Protein AF-A0A1I7ENT9-F1 (afdb_monomer_lite)

Foldseek 3Di:
DPDDPPVPPVFPWAAAPPPRDTPTNVPCPPDDAPDKDWDADPPPRQIKIWHWYQDPPPRDIDIDIGSDPVVRLQDADPVPRDTDPNPDDPPPDPDD

Sequence (96 aa):
MIVGLETMSDCISIVCPSCGADHGDDGWEVLQENEVHQMKCEFCRAEFFVSIFECERCVADNVISSLSEHEVKNRTCRACGHRPEIEGEDYEEPCL

Structure (mmCIF, N/CA/C/O backbone):
data_AF-A0A1I7ENT9-F1
#
_entry.id   AF-A0A1I7ENT9-F1
#
loop_
_atom_site.group_PDB
_atom_site.id
_atom_site.type_symbol
_atom_site.label_atom_id
_atom_site.label_alt_id
_atom_site.label_comp_id
_atom_site.label_asym_id
_atom_site.label_entity_id
_atom_site.label_seq_id
_atom_site.pdbx_PDB_ins_code
_atom_site.Cartn_x
_atom_site.Cartn_y
_atom_site.Cartn_z
_atom_site.occupancy
_atom_site.B_iso_or_equiv
_atom_site.auth_seq_id
_atom_site.auth_comp_id
_atom_site.auth_asym_id
_atom_site.auth_atom_id
_atom_site.pdbx_PDB_model_num
ATOM 1 N N . MET A 1 1 ? -14.454 4.580 -38.591 1.00 39.09 1 MET A N 1
ATOM 2 C CA . MET A 1 1 ? -15.036 4.758 -37.248 1.00 39.09 1 MET A CA 1
ATOM 3 C C . MET A 1 1 ? -13.886 4.602 -36.282 1.00 39.09 1 MET A C 1
ATOM 5 O O . MET A 1 1 ? -13.315 3.524 -36.215 1.00 39.09 1 MET A O 1
ATOM 9 N N . ILE A 1 2 ? -13.448 5.705 -35.690 1.00 45.69 2 ILE A N 1
ATOM 10 C CA . ILE A 1 2 ? -12.392 5.704 -34.679 1.00 45.69 2 ILE A CA 1
ATOM 11 C C . ILE A 1 2 ? -13.118 5.298 -33.400 1.00 45.69 2 ILE A C 1
ATOM 13 O O . ILE A 1 2 ? -13.911 6.078 -32.881 1.00 45.69 2 ILE A O 1
ATOM 17 N N . VAL A 1 3 ? -12.985 4.034 -33.000 1.00 46.44 3 VAL A N 1
ATOM 18 C CA . VAL A 1 3 ? -13.416 3.608 -31.667 1.00 46.44 3 VAL A CA 1
ATOM 19 C C . VAL A 1 3 ? -12.549 4.378 -30.681 1.00 46.44 3 VAL A C 1
ATOM 21 O O . VAL A 1 3 ? -11.329 4.425 -30.849 1.00 46.44 3 VAL A O 1
ATOM 24 N N . GLY A 1 4 ? -13.196 5.101 -29.769 1.00 39.62 4 GLY A N 1
ATOM 25 C CA . GLY A 1 4 ? -12.516 5.955 -28.810 1.00 39.62 4 GLY A CA 1
ATOM 26 C C . GLY A 1 4 ? -11.461 5.149 -28.066 1.00 39.62 4 GLY A C 1
ATOM 27 O O . GLY A 1 4 ? -11.756 4.080 -27.540 1.00 39.62 4 GLY A O 1
ATOM 28 N N . LEU A 1 5 ? -10.234 5.668 -28.023 1.00 45.09 5 LEU A N 1
ATOM 29 C CA . LEU A 1 5 ? -9.375 5.412 -26.878 1.00 45.09 5 LEU A CA 1
ATOM 30 C C . LEU A 1 5 ? -10.054 6.141 -25.716 1.00 45.09 5 LEU A C 1
ATOM 32 O O . LEU A 1 5 ? -9.748 7.292 -25.417 1.00 45.09 5 LEU A O 1
ATOM 36 N N . GLU A 1 6 ? -11.062 5.500 -25.133 1.00 40.62 6 GLU A N 1
ATOM 37 C CA . GLU A 1 6 ? -11.371 5.718 -23.734 1.00 40.62 6 GLU A CA 1
ATOM 38 C C . GLU A 1 6 ? -10.069 5.340 -23.043 1.00 40.62 6 GLU A C 1
ATOM 40 O O . GLU A 1 6 ? -9.672 4.174 -23.046 1.00 40.62 6 GLU A O 1
ATOM 45 N N . THR A 1 7 ? -9.310 6.344 -22.611 1.00 45.62 7 THR A N 1
ATOM 46 C CA . THR A 1 7 ? -8.256 6.142 -21.630 1.00 45.62 7 THR A CA 1
ATOM 47 C C . THR A 1 7 ? -8.946 5.428 -20.482 1.00 45.62 7 THR A C 1
ATOM 49 O O . THR A 1 7 ? -9.693 6.051 -19.730 1.00 45.62 7 THR A O 1
ATOM 52 N N . MET A 1 8 ? -8.812 4.101 -20.453 1.00 45.88 8 MET A N 1
ATOM 53 C CA . MET A 1 8 ? -9.148 3.270 -19.315 1.00 45.88 8 MET A CA 1
ATOM 54 C C . MET A 1 8 ? -8.239 3.799 -18.219 1.00 45.88 8 MET A C 1
ATOM 56 O O . MET A 1 8 ? -7.078 3.422 -18.134 1.00 45.88 8 MET A O 1
ATOM 60 N N . SER A 1 9 ? -8.726 4.805 -17.497 1.00 45.69 9 SER A N 1
ATOM 61 C CA . SER A 1 9 ? -8.177 5.176 -16.211 1.00 45.69 9 SER A CA 1
ATOM 62 C C . SER A 1 9 ? -8.408 3.919 -15.401 1.00 45.69 9 SER A C 1
ATOM 64 O O . SER A 1 9 ? -9.557 3.622 -15.075 1.00 45.69 9 SER A O 1
ATOM 66 N N . ASP A 1 10 ? -7.380 3.087 -15.251 1.00 53.62 10 ASP A N 1
ATOM 67 C CA . ASP A 1 10 ? -7.411 1.962 -14.332 1.00 53.62 10 ASP A CA 1
ATOM 68 C C . ASP A 1 10 ? -7.891 2.532 -12.997 1.00 53.62 10 ASP A C 1
ATOM 70 O O . ASP A 1 10 ? -7.172 3.279 -12.337 1.00 53.62 10 ASP A O 1
ATOM 74 N N . CYS A 1 11 ? -9.168 2.306 -12.673 1.00 61.19 11 CYS A N 1
ATOM 75 C CA . CYS A 1 11 ? -9.786 2.887 -11.494 1.00 61.19 11 CYS A CA 1
ATOM 76 C C . CYS A 1 11 ? -9.072 2.287 -10.286 1.00 61.19 11 CYS A C 1
ATOM 78 O O . CYS A 1 11 ? -9.327 1.139 -9.911 1.00 61.19 11 CYS A O 1
ATOM 80 N N . ILE A 1 12 ? -8.141 3.044 -9.712 1.00 70.50 12 ILE A N 1
ATOM 81 C CA . ILE A 1 12 ? -7.389 2.665 -8.525 1.00 70.50 12 ILE A CA 1
ATOM 82 C C . ILE A 1 12 ? -8.401 2.456 -7.399 1.00 70.50 12 ILE A C 1
ATOM 84 O O . ILE A 1 12 ? -8.980 3.397 -6.872 1.00 70.50 12 ILE A O 1
ATOM 88 N N . SER A 1 13 ? -8.649 1.191 -7.058 1.00 77.62 13 SER A N 1
ATOM 89 C CA . SER A 1 13 ? -9.643 0.815 -6.052 1.00 77.62 13 SER A CA 1
ATOM 90 C C . SER A 1 13 ? -8.946 0.462 -4.738 1.00 77.62 13 SER A C 1
ATOM 92 O O . SER A 1 13 ? -8.094 -0.432 -4.676 1.00 77.62 13 SER A O 1
ATOM 94 N N . ILE A 1 14 ? -9.284 1.186 -3.669 1.00 85.69 14 ILE A N 1
ATOM 95 C CA . ILE A 1 14 ? -8.721 0.967 -2.333 1.00 85.69 14 ILE A CA 1
ATOM 96 C C . ILE A 1 14 ? -9.641 0.031 -1.555 1.00 85.69 14 ILE A C 1
ATOM 98 O O . ILE A 1 14 ? -10.761 0.386 -1.191 1.00 85.69 14 ILE A O 1
ATOM 102 N N . VAL A 1 15 ? -9.135 -1.157 -1.230 1.00 89.44 15 VAL A N 1
ATOM 103 C CA . VAL A 1 15 ? -9.885 -2.156 -0.463 1.00 89.44 15 VAL A CA 1
ATOM 104 C C . VAL A 1 15 ? -9.501 -2.090 1.011 1.00 89.44 15 VAL A C 1
ATOM 106 O O . VAL A 1 15 ? -8.321 -2.161 1.356 1.00 89.44 15 VAL A O 1
ATOM 109 N N . CYS A 1 16 ? -10.481 -2.002 1.908 1.00 91.38 16 CYS A N 1
ATOM 110 C CA . CYS A 1 16 ? -10.241 -2.076 3.343 1.00 91.38 16 CYS A CA 1
ATOM 111 C C . CYS A 1 16 ? -9.741 -3.483 3.734 1.00 91.38 16 CYS A C 1
ATOM 113 O O . CYS A 1 16 ? -10.488 -4.454 3.582 1.00 91.38 16 CYS A O 1
ATOM 115 N N . PRO A 1 17 ? -8.545 -3.627 4.334 1.00 92.12 17 PRO A N 1
ATOM 116 C CA . PRO A 1 17 ? -7.994 -4.934 4.708 1.00 92.12 17 PRO A CA 1
ATOM 117 C C . PRO A 1 17 ? -8.754 -5.605 5.865 1.00 92.12 17 PRO A C 1
ATOM 119 O O . PRO A 1 17 ? -8.609 -6.802 6.088 1.00 92.12 17 PRO A O 1
ATOM 122 N N . SER A 1 18 ? -9.572 -4.850 6.609 1.00 92.44 18 SER A N 1
ATOM 123 C CA . SER A 1 18 ? -10.351 -5.375 7.736 1.00 92.44 18 SER A CA 1
ATOM 124 C C . SER A 1 18 ? -11.679 -6.006 7.315 1.00 92.44 18 SER A C 1
ATOM 126 O O . SER A 1 18 ? -12.053 -7.041 7.862 1.00 92.44 18 SER A O 1
ATOM 128 N N . CYS A 1 19 ? -12.411 -5.388 6.383 1.00 93.00 19 CYS A N 1
ATOM 129 C CA . CYS A 1 19 ? -13.762 -5.830 6.012 1.00 93.00 19 CYS A CA 1
ATOM 130 C C . CYS A 1 19 ? -13.945 -6.147 4.524 1.00 93.00 19 CYS A C 1
ATOM 132 O O . CYS A 1 19 ? -14.995 -6.660 4.148 1.00 93.00 19 CYS A O 1
ATOM 134 N N . GLY A 1 20 ? -12.951 -5.853 3.683 1.00 89.75 20 GLY A N 1
ATOM 135 C CA . GLY A 1 20 ? -13.022 -6.059 2.239 1.00 89.75 20 GLY A CA 1
ATOM 136 C C . GLY A 1 20 ? -13.903 -5.054 1.497 1.00 89.75 20 GLY A C 1
ATOM 137 O O . GLY A 1 20 ? -14.166 -5.262 0.317 1.00 89.75 20 GLY A O 1
ATOM 138 N N . ALA A 1 21 ? -14.371 -3.991 2.160 1.00 88.19 21 ALA A N 1
ATOM 139 C CA . ALA A 1 21 ? -15.092 -2.922 1.481 1.00 88.19 21 ALA A CA 1
ATOM 140 C C . ALA A 1 21 ? -14.180 -2.231 0.462 1.00 88.19 21 ALA A C 1
ATOM 142 O O . ALA A 1 21 ? -13.063 -1.836 0.802 1.00 88.19 21 ALA A O 1
ATOM 143 N N . ASP A 1 22 ? -14.669 -2.106 -0.765 1.00 87.06 22 ASP A N 1
ATOM 144 C CA . ASP A 1 22 ? -14.059 -1.291 -1.807 1.00 87.06 22 ASP A CA 1
ATOM 145 C C . ASP A 1 22 ? -14.514 0.161 -1.637 1.00 87.06 22 ASP A C 1
ATOM 147 O O . ASP A 1 22 ? -15.704 0.416 -1.439 1.00 87.06 22 ASP A O 1
ATOM 151 N N . HIS A 1 23 ? -13.564 1.091 -1.660 1.00 78.44 23 HIS A N 1
ATOM 152 C CA . HIS A 1 23 ? -13.830 2.512 -1.451 1.00 78.44 23 HIS A CA 1
ATOM 153 C C . HIS A 1 23 ? -13.843 3.341 -2.747 1.00 78.44 23 HIS A C 1
ATOM 155 O O . HIS A 1 23 ? -13.854 4.566 -2.644 1.00 78.44 23 HIS A O 1
ATOM 161 N N . GLY A 1 24 ? -13.905 2.714 -3.932 1.00 69.81 24 GLY A N 1
ATOM 162 C CA . GLY A 1 24 ? -14.060 3.400 -5.224 1.00 69.81 24 GLY A CA 1
ATOM 163 C C . GLY A 1 24 ? -13.022 4.495 -5.497 1.00 69.81 24 GLY A C 1
ATOM 164 O O . GLY A 1 24 ? -11.986 4.530 -4.846 1.00 69.81 24 GLY A O 1
ATOM 165 N N . ASP A 1 25 ? -13.308 5.376 -6.461 1.00 64.25 25 ASP A N 1
ATOM 166 C CA . ASP A 1 25 ? -12.469 6.523 -6.868 1.00 64.25 25 ASP A CA 1
ATOM 167 C C . ASP A 1 25 ? -13.015 7.873 -6.342 1.00 64.25 25 ASP A C 1
ATOM 169 O O . ASP A 1 25 ? -12.301 8.869 -6.314 1.00 64.25 25 ASP A O 1
ATOM 173 N N . ASP A 1 26 ? -14.254 7.900 -5.827 1.00 58.91 26 ASP A N 1
ATOM 174 C CA . ASP A 1 26 ? -15.068 9.102 -5.537 1.00 58.91 26 ASP A CA 1
ATOM 175 C C . ASP A 1 26 ? -14.552 10.048 -4.418 1.00 58.91 26 ASP A C 1
ATOM 177 O O . ASP A 1 26 ? -15.287 10.900 -3.911 1.00 58.91 26 ASP A O 1
ATOM 181 N N . GLY A 1 27 ? -13.288 9.944 -4.010 1.00 53.97 27 GLY A N 1
ATOM 182 C CA . GLY A 1 27 ? -12.690 10.847 -3.024 1.00 53.97 27 GLY A CA 1
ATOM 183 C C . GLY A 1 27 ? -11.192 10.681 -2.780 1.00 53.97 27 GLY A C 1
ATOM 184 O O . GLY A 1 27 ? -10.675 11.284 -1.838 1.00 53.97 27 GLY A O 1
ATOM 185 N N . TRP A 1 28 ? -10.492 9.880 -3.589 1.00 64.00 28 TRP A N 1
ATOM 186 C CA . TRP A 1 28 ? -9.084 9.527 -3.352 1.00 64.00 28 TRP A CA 1
ATOM 187 C C . TRP A 1 28 ? -8.100 10.186 -4.315 1.00 64.00 28 TRP A C 1
ATOM 189 O O . TRP A 1 28 ? -6.895 10.021 -4.143 1.00 64.00 28 TRP A O 1
ATOM 199 N N . GLU A 1 29 ? -8.590 11.020 -5.233 1.00 57.53 29 GLU A N 1
ATOM 200 C CA . GLU A 1 29 ? -7.797 11.835 -6.170 1.00 57.53 29 GLU A CA 1
ATOM 201 C C . GLU A 1 29 ? -6.798 12.797 -5.481 1.00 57.53 29 GLU A C 1
ATOM 203 O O . GLU A 1 29 ? -6.027 13.487 -6.143 1.00 57.53 29 GLU A O 1
ATOM 208 N N . VAL A 1 30 ? -6.811 12.876 -4.144 1.00 62.47 30 VAL A N 1
ATOM 209 C CA . VAL A 1 30 ? -5.956 13.754 -3.325 1.00 62.47 30 VAL A CA 1
ATOM 210 C C . VAL A 1 30 ? -4.812 12.991 -2.639 1.00 62.47 30 VAL A C 1
ATOM 212 O O . VAL A 1 30 ? -3.962 13.608 -1.998 1.00 62.47 30 VAL A O 1
ATOM 215 N N . LEU A 1 31 ? -4.764 11.659 -2.733 1.00 76.50 31 LEU A N 1
ATOM 216 C CA . LEU A 1 31 ? -3.678 10.893 -2.124 1.00 76.50 31 LEU A CA 1
ATOM 217 C C . LEU A 1 31 ? -2.392 11.083 -2.929 1.00 76.50 31 LEU A C 1
ATOM 219 O O . LEU A 1 31 ? -2.316 10.742 -4.106 1.00 76.50 31 LEU A O 1
ATOM 223 N N . GLN A 1 32 ? -1.370 11.619 -2.272 1.00 79.25 32 GLN A N 1
ATOM 224 C CA . GLN A 1 32 ? -0.057 11.790 -2.872 1.00 79.25 32 GLN A CA 1
ATOM 225 C C . GLN A 1 32 ? 0.622 10.428 -3.081 1.00 79.25 32 GLN A C 1
ATOM 227 O O . GLN A 1 32 ? 0.659 9.583 -2.179 1.00 79.25 32 GLN A O 1
ATOM 232 N N . GLU A 1 33 ? 1.149 10.220 -4.285 1.00 81.38 33 GLU A N 1
ATOM 233 C CA . GLU A 1 33 ? 1.864 9.005 -4.670 1.00 81.38 33 GLU A CA 1
ATOM 234 C C . GLU A 1 33 ? 3.162 8.836 -3.869 1.00 81.38 33 GLU A C 1
ATOM 236 O O . GLU A 1 33 ? 3.805 9.807 -3.473 1.00 81.38 33 GLU A O 1
ATOM 241 N N . ASN A 1 34 ? 3.576 7.585 -3.665 1.00 81.06 34 ASN A N 1
ATOM 242 C CA . ASN A 1 34 ? 4.745 7.175 -2.879 1.00 81.06 34 ASN A CA 1
ATOM 243 C C . ASN A 1 34 ? 4.715 7.554 -1.391 1.00 81.06 34 ASN A C 1
ATOM 245 O O . ASN A 1 34 ? 5.686 7.294 -0.680 1.00 81.06 34 ASN A O 1
ATOM 249 N N . GLU A 1 35 ? 3.596 8.074 -0.895 1.00 85.12 35 GLU A N 1
ATOM 250 C CA . GLU A 1 35 ? 3.375 8.303 0.527 1.00 85.12 35 GLU A CA 1
ATOM 251 C C . GLU A 1 35 ? 2.467 7.236 1.139 1.00 85.12 35 GLU A C 1
ATOM 253 O O . GLU A 1 35 ? 1.734 6.514 0.451 1.00 85.12 35 GLU A O 1
ATOM 258 N N . VAL A 1 36 ? 2.562 7.105 2.461 1.00 87.62 36 VAL A N 1
ATOM 259 C CA . VAL A 1 36 ? 1.677 6.249 3.247 1.00 87.62 36 VAL A CA 1
ATOM 260 C C . VAL A 1 36 ? 0.629 7.131 3.900 1.00 87.62 36 VAL A C 1
ATOM 262 O O . VAL A 1 36 ? 0.946 7.986 4.721 1.00 87.62 36 VAL A O 1
ATOM 265 N N . HIS A 1 37 ? -0.629 6.885 3.563 1.00 89.06 37 HIS A N 1
ATOM 266 C CA . HIS A 1 37 ? -1.771 7.620 4.083 1.00 89.06 37 HIS A CA 1
ATOM 267 C C . HIS A 1 37 ? -2.526 6.760 5.086 1.00 89.06 37 HIS A C 1
ATOM 269 O O . HIS A 1 37 ? -2.851 5.604 4.810 1.00 89.06 37 HIS A O 1
ATOM 275 N N . GLN A 1 38 ? -2.827 7.320 6.255 1.00 91.19 38 GLN A N 1
ATOM 276 C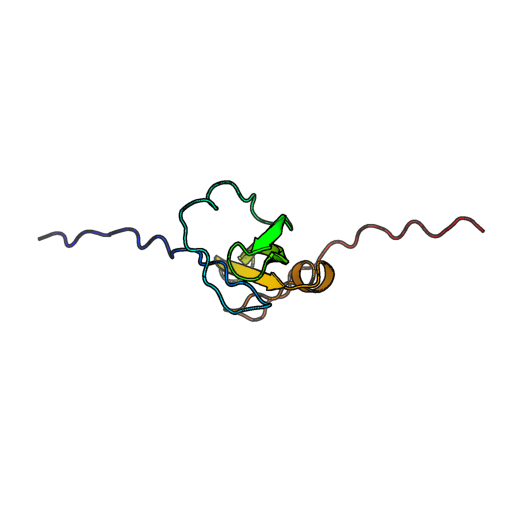 CA . GLN A 1 38 ? -3.711 6.679 7.223 1.00 91.19 38 GLN A CA 1
ATOM 277 C C . GLN A 1 38 ? -5.170 7.008 6.893 1.00 91.19 38 GLN A C 1
ATOM 279 O O . GLN A 1 38 ? -5.548 8.159 6.692 1.00 91.19 38 GLN A O 1
ATOM 284 N N . MET A 1 39 ? -5.998 5.975 6.867 1.00 87.94 39 MET A N 1
ATOM 285 C CA . MET A 1 39 ? -7.373 5.985 6.388 1.00 87.94 39 MET A CA 1
ATOM 286 C C . MET A 1 39 ? -8.285 5.340 7.424 1.00 87.94 39 MET A C 1
ATOM 288 O O . MET A 1 39 ? -7.856 4.525 8.242 1.00 87.94 39 MET A O 1
ATOM 292 N N . LYS A 1 40 ? -9.579 5.655 7.359 1.00 91.19 40 LYS A N 1
ATOM 293 C CA . LYS A 1 40 ? -10.598 5.020 8.196 1.00 91.19 40 LYS A CA 1
ATOM 294 C C . LYS A 1 40 ? -11.747 4.519 7.341 1.00 91.19 40 LYS A C 1
ATOM 296 O O . LYS A 1 40 ? -12.412 5.301 6.673 1.00 91.19 40 LYS A O 1
ATOM 301 N N . CYS A 1 41 ? -12.018 3.220 7.414 1.00 90.12 41 CYS A N 1
ATOM 302 C CA . CYS A 1 41 ? -13.103 2.605 6.661 1.00 90.12 41 CYS A CA 1
ATOM 303 C C . CYS A 1 41 ? -14.461 3.138 7.141 1.00 90.12 41 CYS A C 1
ATOM 305 O O . CYS A 1 41 ? -14.776 3.071 8.330 1.00 90.12 41 CYS A O 1
ATOM 307 N N . GLU A 1 42 ? -15.305 3.630 6.237 1.00 88.38 42 GLU A N 1
ATOM 308 C CA . GLU A 1 42 ? -16.652 4.102 6.585 1.00 88.38 42 GLU A CA 1
ATOM 309 C C . GLU A 1 42 ? -17.588 2.974 7.058 1.00 88.38 42 GLU A C 1
ATOM 311 O O . GLU A 1 42 ? -18.447 3.211 7.911 1.00 88.38 42 GLU A O 1
ATOM 316 N N . PHE A 1 43 ? -17.368 1.746 6.569 1.00 90.75 43 PHE A N 1
ATOM 317 C CA . PHE A 1 43 ? -18.202 0.578 6.854 1.00 90.75 43 PHE A CA 1
ATOM 318 C C . PHE A 1 43 ? -17.866 -0.060 8.204 1.00 90.75 43 PHE A C 1
ATOM 320 O O . PHE A 1 43 ? -18.729 -0.154 9.076 1.00 90.75 43 PHE A O 1
ATOM 327 N N . CYS A 1 44 ? -16.614 -0.487 8.408 1.00 93.62 44 CYS A N 1
ATOM 328 C CA . CYS A 1 44 ? -16.205 -1.178 9.638 1.00 93.62 44 CYS A CA 1
ATOM 329 C C . CYS A 1 44 ? -15.523 -0.274 10.671 1.00 93.62 44 CYS A C 1
ATOM 331 O O . CYS A 1 44 ? -15.227 -0.730 11.773 1.00 93.62 44 CYS A O 1
ATOM 333 N N . ARG A 1 45 ? -15.264 0.999 10.336 1.00 92.38 45 ARG A N 1
ATOM 334 C CA . ARG A 1 45 ? -14.564 1.980 11.188 1.00 92.38 45 ARG A CA 1
ATOM 335 C C . ARG A 1 45 ? -13.124 1.616 11.552 1.00 92.38 45 ARG A C 1
ATOM 337 O O . ARG A 1 45 ? -12.531 2.350 12.340 1.00 92.38 45 ARG A O 1
ATOM 344 N N . ALA A 1 46 ? -12.560 0.555 10.973 1.00 92.12 46 ALA A N 1
ATOM 345 C CA . ALA A 1 46 ? -11.158 0.208 11.154 1.00 92.12 46 ALA A CA 1
ATOM 346 C C . ALA A 1 46 ? -10.255 1.273 10.527 1.00 92.12 46 ALA A C 1
ATOM 348 O O . ALA A 1 46 ? -10.529 1.769 9.430 1.00 92.12 46 ALA A O 1
ATOM 349 N N . GLU A 1 47 ? -9.181 1.594 11.235 1.00 93.38 47 GLU A N 1
ATOM 350 C CA . GLU A 1 47 ? -8.085 2.399 10.714 1.00 93.38 47 GLU A CA 1
ATOM 351 C C . GLU A 1 47 ? -7.127 1.488 9.948 1.00 93.38 47 GLU A C 1
ATOM 353 O O . GLU A 1 47 ? -6.824 0.377 10.387 1.00 93.38 47 GLU A O 1
ATOM 358 N N . PHE A 1 48 ? -6.699 1.933 8.775 1.00 92.69 48 PHE A N 1
ATOM 359 C CA . PHE A 1 48 ? -5.779 1.204 7.916 1.00 92.69 48 PHE A CA 1
ATOM 360 C C . PHE A 1 48 ? -4.889 2.186 7.163 1.00 92.69 48 PHE A C 1
ATOM 362 O O . PHE A 1 48 ? -5.209 3.361 7.039 1.00 92.69 48 PHE A O 1
ATOM 369 N N . PHE A 1 49 ? -3.770 1.703 6.660 1.00 92.44 49 PHE A N 1
ATOM 370 C CA . PHE A 1 49 ? -2.807 2.471 5.891 1.00 92.44 49 PHE A CA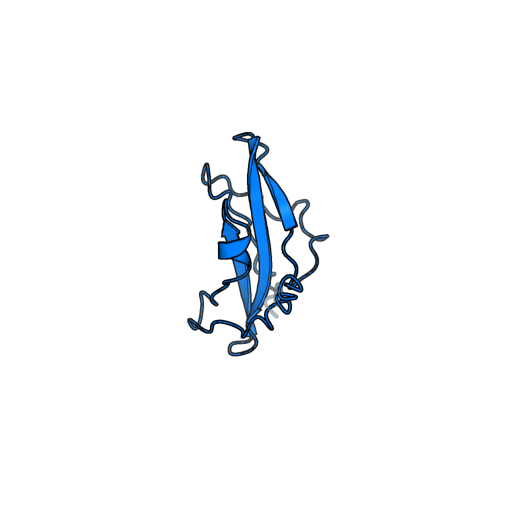 1
ATOM 371 C C . PHE A 1 49 ? -2.936 2.098 4.423 1.00 92.44 49 PHE A C 1
ATOM 373 O O . PHE A 1 49 ? -3.173 0.930 4.107 1.00 92.44 49 PHE A O 1
ATOM 380 N N . VAL A 1 50 ? -2.771 3.072 3.538 1.00 89.50 50 VAL A N 1
ATOM 381 C CA . VAL A 1 50 ? -2.744 2.877 2.090 1.00 89.50 50 VAL A CA 1
ATOM 382 C C . VAL A 1 50 ? -1.531 3.578 1.494 1.00 89.50 50 VAL A C 1
ATOM 384 O O . VAL A 1 50 ? -1.133 4.639 1.961 1.00 89.50 50 VAL A O 1
ATOM 387 N N . SER A 1 51 ? -0.938 2.989 0.465 1.00 88.12 51 SER A N 1
ATOM 388 C CA . SER A 1 51 ? 0.044 3.661 -0.379 1.00 88.12 51 SER A CA 1
ATOM 389 C C . SER A 1 51 ? -0.223 3.322 -1.834 1.00 88.12 51 SER A C 1
ATOM 391 O O . SER A 1 51 ? -0.546 2.175 -2.171 1.00 88.12 51 SER A O 1
ATOM 393 N N . ILE A 1 52 ? -0.103 4.347 -2.668 1.00 87.31 52 ILE A N 1
ATOM 394 C CA . ILE A 1 52 ? -0.252 4.278 -4.115 1.00 87.31 52 ILE A CA 1
ATOM 395 C C . ILE A 1 52 ? 1.110 4.622 -4.703 1.00 87.31 52 ILE A C 1
ATOM 397 O O . ILE A 1 52 ? 1.712 5.619 -4.307 1.00 87.31 52 ILE A O 1
ATOM 401 N N . PHE A 1 53 ? 1.631 3.782 -5.588 1.00 85.50 53 PHE A N 1
ATOM 402 C CA . PHE A 1 53 ? 2.923 4.017 -6.222 1.00 85.50 53 PHE A CA 1
ATOM 403 C C . PHE A 1 53 ? 3.009 3.341 -7.586 1.00 85.50 53 PHE A C 1
ATOM 405 O O . PHE A 1 53 ? 2.561 2.204 -7.766 1.00 85.50 53 PHE A O 1
ATOM 412 N N . GLU A 1 54 ? 3.672 4.006 -8.522 1.00 87.44 54 GLU A N 1
ATOM 413 C CA . GLU A 1 54 ? 4.103 3.399 -9.774 1.00 87.44 54 GLU A CA 1
ATOM 414 C C . GLU A 1 54 ? 5.340 2.519 -9.530 1.00 87.44 54 GLU A C 1
ATOM 416 O O . GLU A 1 54 ? 6.278 2.881 -8.815 1.00 87.44 54 GLU A O 1
ATOM 421 N N . CYS A 1 55 ? 5.358 1.315 -10.101 1.00 86.94 55 CYS A N 1
ATOM 422 C CA . CYS A 1 55 ? 6.523 0.447 -9.999 1.00 86.94 55 CYS A CA 1
ATOM 423 C C . CYS A 1 55 ? 7.647 0.909 -10.932 1.00 86.94 55 CYS A C 1
ATOM 425 O O . CYS A 1 55 ? 7.542 0.755 -12.144 1.00 86.94 55 CYS A O 1
ATOM 427 N N . GLU A 1 56 ? 8.797 1.270 -10.368 1.00 86.75 56 GLU A N 1
ATOM 428 C CA . GLU A 1 56 ? 9.996 1.706 -11.108 1.00 86.75 56 GLU A CA 1
ATOM 429 C C . GLU A 1 56 ? 10.514 0.692 -12.149 1.00 86.75 56 GLU A C 1
ATOM 431 O O . GLU A 1 56 ? 11.247 1.042 -13.073 1.00 86.75 56 GLU A O 1
ATOM 436 N N . ARG A 1 57 ? 10.148 -0.591 -12.016 1.00 88.25 57 ARG A N 1
ATOM 437 C CA . ARG A 1 57 ? 10.601 -1.663 -12.913 1.00 88.25 57 ARG A CA 1
ATOM 438 C C . ARG A 1 57 ? 9.656 -1.948 -14.075 1.00 88.25 57 ARG A C 1
ATOM 440 O O . ARG A 1 57 ? 10.121 -2.271 -15.166 1.00 88.25 57 ARG A O 1
ATOM 447 N N . CYS A 1 58 ? 8.351 -1.959 -13.822 1.00 89.38 58 CYS A N 1
ATOM 448 C CA . CYS A 1 58 ? 7.351 -2.378 -14.812 1.00 89.38 58 CYS A CA 1
ATOM 449 C C . CYS A 1 58 ? 6.332 -1.294 -15.150 1.00 89.38 58 CYS A C 1
ATOM 451 O O . CYS A 1 58 ? 5.479 -1.540 -15.996 1.00 89.38 58 CYS A O 1
ATOM 453 N N . VAL A 1 59 ? 6.449 -0.119 -14.524 1.00 86.75 59 VAL A N 1
ATOM 454 C CA . VAL A 1 59 ? 5.605 1.063 -14.749 1.00 86.75 59 VAL A CA 1
ATOM 455 C C . VAL A 1 59 ? 4.121 0.769 -14.493 1.00 86.75 59 VAL A C 1
ATOM 457 O O . VAL A 1 59 ? 3.237 1.406 -15.040 1.00 86.75 59 VAL A O 1
ATOM 460 N N . ALA A 1 60 ? 3.838 -0.268 -13.699 1.00 86.25 60 ALA A N 1
ATOM 461 C CA . ALA A 1 60 ? 2.482 -0.607 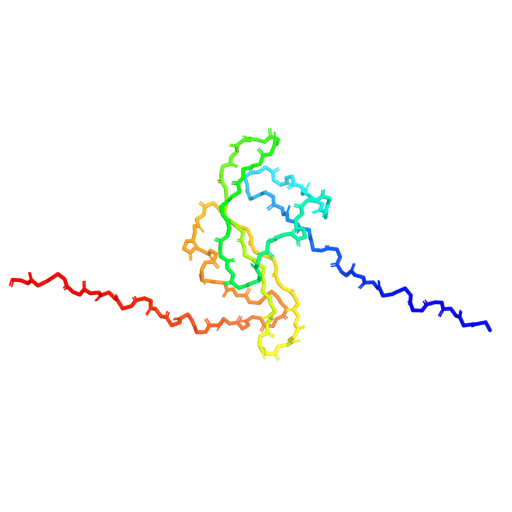-13.299 1.00 86.25 60 ALA A CA 1
ATOM 462 C C . ALA A 1 60 ? 2.122 0.167 -12.034 1.00 86.25 60 ALA A C 1
ATOM 464 O O . ALA A 1 60 ? 2.907 0.164 -11.077 1.00 86.25 60 ALA A O 1
ATOM 465 N N . ASP A 1 61 ? 0.920 0.724 -11.994 1.00 85.38 61 ASP A N 1
ATOM 466 C CA . ASP A 1 61 ? 0.330 1.292 -10.789 1.00 85.38 61 ASP A CA 1
ATOM 467 C C . ASP A 1 61 ? 0.078 0.209 -9.742 1.00 85.38 61 ASP A C 1
ATOM 469 O O . ASP A 1 61 ? -0.346 -0.916 -10.033 1.00 85.38 61 ASP A O 1
ATOM 473 N N . ASN A 1 62 ? 0.384 0.524 -8.488 1.00 86.12 62 ASN A N 1
ATOM 474 C CA . ASN A 1 62 ? 0.166 -0.373 -7.367 1.00 86.12 62 ASN A CA 1
ATOM 475 C C . ASN A 1 62 ? -0.558 0.353 -6.249 1.00 86.12 62 ASN A C 1
ATOM 477 O O . ASN A 1 62 ? -0.190 1.453 -5.851 1.00 86.12 62 ASN A O 1
ATOM 481 N N . VAL A 1 63 ? -1.541 -0.346 -5.692 1.00 87.50 63 VAL A N 1
ATOM 482 C CA . VAL A 1 63 ? -2.326 0.094 -4.545 1.00 87.50 63 VAL A CA 1
ATOM 483 C C . VAL A 1 63 ? -2.188 -0.975 -3.478 1.00 87.50 63 VAL A C 1
ATOM 485 O O . VAL A 1 63 ? -2.504 -2.151 -3.700 1.00 87.50 63 VAL A O 1
ATOM 488 N N . ILE A 1 64 ? -1.670 -0.589 -2.318 1.00 89.06 64 ILE A N 1
ATOM 489 C CA . ILE A 1 64 ? -1.491 -1.494 -1.186 1.00 89.06 64 ILE A CA 1
ATOM 490 C C . ILE A 1 64 ? -2.173 -0.887 0.021 1.00 89.06 64 ILE A C 1
ATOM 492 O O . ILE A 1 64 ? -1.892 0.250 0.381 1.00 89.06 64 ILE A O 1
ATOM 496 N N . SER A 1 65 ? -3.025 -1.676 0.667 1.00 90.19 65 SER A N 1
ATOM 497 C CA . SER A 1 65 ? -3.637 -1.345 1.944 1.00 90.19 65 SER A CA 1
ATOM 498 C C . SER A 1 65 ? -3.296 -2.408 2.989 1.00 90.19 65 SER A C 1
ATOM 500 O O . SER A 1 65 ? -3.311 -3.606 2.699 1.00 90.19 65 SER A O 1
ATOM 502 N N . SER A 1 66 ? -2.973 -1.985 4.211 1.00 91.19 66 SER A N 1
ATOM 503 C CA . SER A 1 66 ? -2.791 -2.889 5.355 1.00 91.19 66 SER A CA 1
ATOM 504 C C . SER A 1 66 ? -3.212 -2.227 6.666 1.00 91.19 66 SER A C 1
ATOM 506 O O . SER A 1 66 ? -3.298 -1.011 6.773 1.00 91.19 66 SER A O 1
ATOM 508 N N . LEU A 1 67 ? -3.469 -3.037 7.691 1.00 92.44 67 LEU A N 1
ATOM 509 C CA . LEU A 1 67 ? -3.640 -2.566 9.066 1.00 92.44 67 LEU A CA 1
ATOM 510 C C . LEU A 1 67 ? -2.306 -2.153 9.711 1.00 92.44 67 LEU A C 1
ATOM 512 O O . LEU A 1 67 ? -2.310 -1.538 10.773 1.00 92.44 67 LEU A 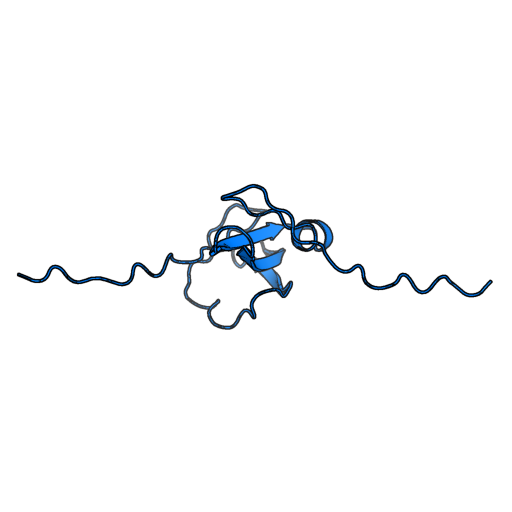O 1
ATOM 516 N N . SER A 1 68 ? -1.173 -2.478 9.081 1.00 89.25 68 SER A N 1
ATOM 517 C CA . SER A 1 68 ? 0.164 -2.102 9.538 1.00 89.25 68 SER A CA 1
ATOM 518 C C . SER A 1 68 ? 0.842 -1.150 8.557 1.00 89.25 68 SER A C 1
ATOM 520 O O . SER A 1 68 ? 1.061 -1.497 7.397 1.00 89.25 68 SER A O 1
ATOM 522 N N . GLU A 1 69 ? 1.254 0.022 9.043 1.00 87.25 69 GLU A N 1
ATOM 523 C CA . GLU A 1 69 ? 2.053 0.984 8.272 1.00 87.25 69 GLU A CA 1
ATOM 524 C C . GLU A 1 69 ? 3.339 0.341 7.728 1.00 87.25 69 GLU A C 1
ATOM 526 O O . GLU A 1 69 ? 3.719 0.553 6.579 1.00 87.25 69 GLU A O 1
ATOM 531 N N . HIS A 1 70 ? 3.984 -0.511 8.530 1.00 83.88 70 HIS A N 1
ATOM 532 C CA . HIS A 1 70 ? 5.249 -1.146 8.170 1.00 83.88 70 HIS A CA 1
ATOM 533 C C . HIS A 1 70 ? 5.111 -2.136 7.003 1.00 83.88 70 HIS A C 1
ATOM 535 O O . HIS A 1 70 ? 6.038 -2.294 6.207 1.00 83.88 70 HIS A O 1
ATOM 541 N N . GLU A 1 71 ? 3.955 -2.787 6.865 1.00 84.25 71 GLU A N 1
ATOM 542 C CA . GLU A 1 71 ? 3.666 -3.645 5.710 1.00 84.25 71 GLU A CA 1
ATOM 543 C C . GLU A 1 71 ? 3.439 -2.825 4.440 1.00 84.25 71 GLU A C 1
ATOM 545 O O . GLU A 1 71 ? 3.873 -3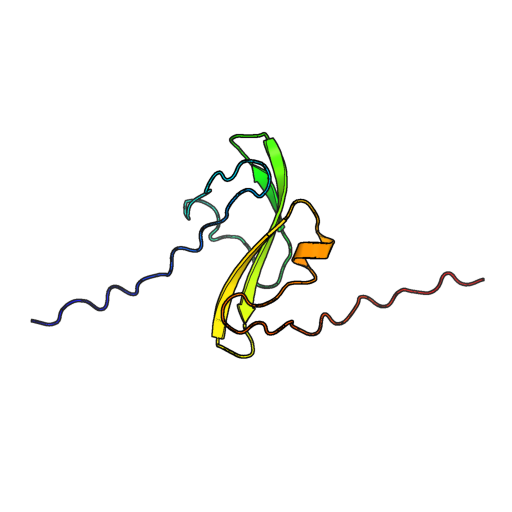.232 3.364 1.00 84.25 71 GLU A O 1
ATOM 550 N N . VAL A 1 72 ? 2.820 -1.647 4.565 1.00 83.81 72 VAL A N 1
ATOM 551 C CA . VAL A 1 72 ? 2.640 -0.720 3.441 1.00 83.81 72 VAL A CA 1
ATOM 552 C C . VAL A 1 72 ? 3.977 -0.097 3.023 1.00 83.81 72 VAL A C 1
ATOM 554 O O . VAL A 1 72 ? 4.251 0.009 1.830 1.00 83.81 72 VAL A O 1
ATOM 557 N N . LYS A 1 73 ? 4.859 0.235 3.977 1.00 80.06 73 LYS A N 1
ATOM 558 C CA . LYS A 1 73 ? 6.231 0.690 3.690 1.00 80.06 73 LYS A CA 1
ATOM 559 C C . LYS A 1 73 ? 7.036 -0.390 2.958 1.00 80.06 73 LYS A C 1
ATOM 561 O O . LYS A 1 73 ? 7.667 -0.093 1.947 1.00 80.06 73 LYS A O 1
ATOM 566 N N . ASN A 1 74 ? 6.929 -1.654 3.383 1.00 80.56 74 ASN A N 1
ATOM 567 C CA . ASN A 1 74 ? 7.533 -2.830 2.735 1.00 80.56 74 ASN A CA 1
ATOM 568 C C . ASN A 1 74 ? 6.784 -3.313 1.482 1.00 80.56 74 ASN A C 1
ATOM 570 O O . ASN A 1 74 ? 6.658 -4.515 1.230 1.00 80.56 74 ASN A O 1
ATOM 574 N N . ARG A 1 75 ? 6.321 -2.357 0.674 1.00 81.50 75 ARG A N 1
ATOM 575 C CA . ARG A 1 75 ? 5.562 -2.587 -0.552 1.00 81.50 75 ARG A CA 1
ATOM 576 C C . ARG A 1 75 ? 6.297 -3.492 -1.531 1.00 81.50 75 ARG A C 1
ATOM 578 O O . ARG A 1 75 ? 7.505 -3.410 -1.701 1.00 81.50 75 ARG A O 1
ATOM 585 N N . THR A 1 76 ? 5.546 -4.357 -2.200 1.00 86.31 76 THR A N 1
ATOM 586 C CA . THR A 1 76 ? 6.030 -5.173 -3.317 1.00 86.31 76 THR A CA 1
ATOM 587 C C . THR A 1 76 ? 5.074 -4.972 -4.480 1.00 86.31 76 THR A C 1
ATOM 589 O O . THR A 1 76 ? 3.859 -5.055 -4.304 1.00 86.31 76 THR A O 1
ATOM 592 N N . CYS A 1 77 ? 5.614 -4.703 -5.665 1.00 87.00 77 CYS A N 1
ATOM 593 C CA . CYS A 1 77 ? 4.826 -4.583 -6.878 1.00 87.00 77 CYS A CA 1
ATOM 594 C C . CYS A 1 77 ? 4.084 -5.895 -7.149 1.00 87.00 77 CYS A C 1
ATOM 596 O O . CYS A 1 77 ? 4.704 -6.953 -7.278 1.00 87.00 77 CYS A O 1
ATOM 598 N N . ARG A 1 78 ? 2.759 -5.829 -7.286 1.00 85.00 78 ARG A N 1
ATOM 599 C CA . ARG A 1 78 ? 1.917 -7.006 -7.541 1.00 85.00 78 ARG A CA 1
ATOM 600 C C . ARG A 1 78 ? 2.088 -7.550 -8.959 1.00 85.00 78 ARG A C 1
ATOM 602 O O . ARG A 1 78 ? 1.897 -8.743 -9.169 1.00 85.00 78 ARG A O 1
ATOM 609 N N . ALA A 1 79 ? 2.476 -6.700 -9.910 1.00 85.94 79 ALA A N 1
ATOM 610 C CA . ALA A 1 79 ? 2.645 -7.084 -11.309 1.00 85.94 79 ALA A CA 1
ATOM 611 C C . ALA A 1 79 ? 3.962 -7.833 -11.575 1.00 85.94 79 ALA A C 1
ATOM 613 O O . ALA A 1 79 ? 3.972 -8.823 -12.302 1.00 85.94 79 ALA A O 1
ATOM 614 N N . CYS A 1 80 ? 5.079 -7.382 -10.990 1.00 88.44 80 CYS A N 1
ATOM 615 C CA . CYS A 1 80 ? 6.407 -7.941 -11.285 1.00 88.44 80 CYS A CA 1
ATOM 616 C C . CYS A 1 80 ? 7.175 -8.482 -10.069 1.00 88.44 80 CYS A C 1
ATOM 618 O O . CYS A 1 80 ? 8.281 -9.000 -10.231 1.00 88.44 80 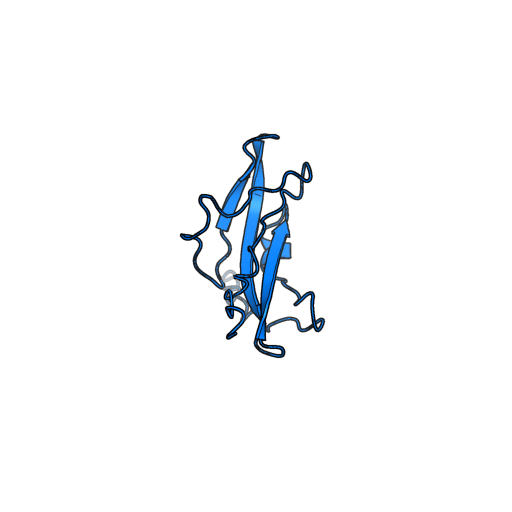CYS A O 1
ATOM 620 N N . GLY A 1 81 ? 6.632 -8.345 -8.856 1.00 85.88 81 GLY A N 1
ATOM 621 C CA . GLY A 1 81 ? 7.286 -8.779 -7.619 1.00 85.88 81 GLY A CA 1
ATOM 622 C C . GLY A 1 81 ? 8.487 -7.925 -7.203 1.00 85.88 81 GLY A C 1
ATOM 623 O O . GLY A 1 81 ? 9.215 -8.307 -6.290 1.00 85.88 81 GLY A O 1
ATOM 624 N N . HIS A 1 82 ? 8.737 -6.793 -7.868 1.00 85.94 82 HIS A N 1
ATOM 625 C CA . HIS A 1 82 ? 9.814 -5.887 -7.483 1.00 85.94 82 HIS A CA 1
ATOM 626 C C . HIS A 1 82 ? 9.488 -5.200 -6.155 1.00 85.94 82 HIS A C 1
ATOM 628 O O . HIS A 1 82 ? 8.387 -4.684 -5.970 1.00 85.94 82 HIS A O 1
ATOM 634 N N . ARG A 1 83 ? 10.457 -5.187 -5.244 1.00 83.69 83 ARG A N 1
ATOM 635 C CA . ARG A 1 83 ? 10.392 -4.464 -3.979 1.00 83.69 83 ARG A CA 1
ATOM 636 C C . ARG A 1 83 ? 11.303 -3.240 -4.106 1.00 83.69 83 ARG A C 1
ATOM 638 O O . ARG A 1 83 ? 12.496 -3.463 -4.314 1.00 83.69 83 ARG A O 1
ATOM 645 N N . PRO A 1 84 ? 10.771 -2.008 -4.026 1.00 72.44 84 PRO A N 1
ATOM 646 C CA . PRO A 1 84 ? 11.605 -0.819 -4.023 1.00 72.44 84 PRO A CA 1
ATOM 647 C C . PRO A 1 84 ? 12.522 -0.843 -2.799 1.00 72.44 84 PRO A C 1
ATOM 649 O O . PRO A 1 84 ? 12.135 -1.311 -1.719 1.00 72.44 84 PRO A O 1
ATOM 652 N N . GLU A 1 85 ? 13.750 -0.370 -2.982 1.00 66.88 85 GLU A N 1
ATOM 653 C CA . GLU A 1 85 ? 14.675 -0.141 -1.880 1.00 66.88 85 GLU A CA 1
ATOM 654 C C . GLU A 1 85 ? 14.130 1.039 -1.079 1.00 66.88 85 GLU A C 1
ATOM 656 O O . GLU A 1 85 ? 14.174 2.186 -1.508 1.00 66.88 85 GLU A O 1
ATOM 661 N N . ILE A 1 86 ? 13.527 0.744 0.070 1.00 62.22 86 ILE A N 1
ATOM 662 C CA . ILE A 1 86 ? 13.164 1.787 1.019 1.00 62.22 86 ILE A CA 1
ATOM 663 C C . ILE A 1 86 ? 14.497 2.239 1.597 1.00 62.22 86 ILE A C 1
ATOM 665 O O . ILE A 1 86 ? 15.129 1.474 2.331 1.00 62.22 86 ILE A O 1
ATOM 669 N N . GLU A 1 87 ? 14.955 3.430 1.220 1.00 54.84 87 GLU A N 1
ATOM 670 C CA . GLU A 1 87 ? 16.033 4.100 1.936 1.00 54.84 87 GLU A CA 1
ATOM 671 C C . GLU A 1 87 ? 15.540 4.257 3.374 1.00 54.84 87 GLU A C 1
ATOM 673 O O . GLU A 1 87 ? 14.659 5.063 3.670 1.00 54.84 87 GLU A O 1
ATOM 678 N N . GLY A 1 88 ? 15.988 3.341 4.234 1.00 50.09 88 GLY A N 1
ATOM 679 C CA . GLY A 1 88 ? 15.593 3.303 5.626 1.00 50.09 88 GLY A CA 1
ATOM 680 C C . GLY A 1 88 ? 15.929 4.642 6.250 1.00 50.09 88 GLY A C 1
ATOM 681 O O . GLY A 1 88 ? 17.056 5.117 6.123 1.00 50.09 88 GLY A O 1
ATOM 682 N N . GLU A 1 89 ? 14.939 5.237 6.908 1.00 49.62 89 GLU A N 1
ATOM 683 C CA . GLU A 1 89 ? 15.167 6.278 7.897 1.00 49.62 89 GLU A CA 1
ATOM 684 C C . GLU A 1 89 ? 16.292 5.772 8.809 1.00 49.62 89 GLU A C 1
ATOM 686 O O . GLU A 1 89 ? 16.169 4.710 9.429 1.00 49.62 89 GLU A O 1
ATOM 691 N N . ASP A 1 90 ? 17.420 6.483 8.771 1.00 44.75 90 ASP A N 1
ATOM 692 C CA . ASP A 1 90 ? 18.577 6.280 9.628 1.00 44.75 90 ASP A CA 1
ATOM 693 C C . ASP A 1 90 ? 18.059 6.151 11.061 1.00 44.75 90 ASP A C 1
ATOM 695 O O . ASP A 1 90 ? 17.486 7.078 11.635 1.00 44.75 90 ASP A O 1
ATOM 699 N N . TYR A 1 91 ? 18.160 4.946 11.608 1.00 51.97 91 TYR A N 1
ATOM 700 C CA . TYR A 1 91 ? 17.993 4.723 13.028 1.00 51.97 91 TYR A CA 1
ATOM 701 C C . TYR A 1 91 ? 19.119 5.508 13.699 1.00 51.97 91 TYR A C 1
ATOM 703 O O . TYR A 1 91 ? 20.229 4.999 13.820 1.00 51.97 91 TYR A O 1
ATOM 711 N N . GLU A 1 92 ? 18.844 6.745 14.120 1.00 57.22 92 GLU A N 1
ATOM 712 C CA . GLU A 1 92 ? 19.725 7.454 15.042 1.00 57.22 92 GLU A CA 1
ATOM 713 C C . GLU A 1 92 ? 19.884 6.547 16.270 1.00 57.22 92 GLU A C 1
ATOM 715 O O . GLU A 1 92 ? 18.960 6.366 17.071 1.00 57.22 92 GLU A O 1
ATOM 720 N N . GLU A 1 93 ? 21.039 5.882 16.366 1.00 67.06 93 GLU A N 1
ATOM 721 C CA . GLU A 1 93 ? 21.406 5.080 17.523 1.00 67.06 93 GLU A CA 1
ATOM 722 C C . GLU A 1 93 ? 21.230 5.953 18.775 1.00 67.06 93 GLU A C 1
ATOM 724 O O . GLU A 1 93 ? 21.701 7.096 18.791 1.00 67.06 93 GLU A O 1
ATOM 729 N N . PRO A 1 94 ? 20.579 5.470 19.850 1.00 59.44 94 PRO A N 1
ATOM 730 C CA . PRO A 1 94 ? 20.555 6.228 21.088 1.00 59.44 94 PRO A CA 1
ATOM 731 C C . PRO A 1 94 ? 22.004 6.410 21.549 1.00 59.44 94 PRO A C 1
ATOM 733 O O . PRO A 1 94 ? 22.692 5.424 21.818 1.00 59.44 94 PRO A O 1
ATOM 736 N N . CYS A 1 95 ? 22.480 7.658 21.627 1.00 59.62 95 CYS A N 1
ATOM 737 C CA . CYS A 1 95 ? 23.770 7.947 22.243 1.00 59.62 95 CYS A CA 1
ATOM 738 C C . CYS A 1 95 ? 23.773 7.368 23.669 1.00 59.62 95 CYS A C 1
ATOM 740 O O . CYS A 1 95 ? 23.007 7.818 24.524 1.00 59.62 95 CYS A O 1
ATOM 742 N N . LEU A 1 96 ? 24.607 6.342 23.869 1.00 58.41 96 LEU A N 1
ATOM 743 C CA . LEU A 1 96 ? 24.966 5.740 25.157 1.00 58.41 96 LEU A CA 1
ATOM 744 C C . LEU A 1 96 ? 25.613 6.758 26.103 1.00 58.41 96 LEU A C 1
ATOM 746 O O . LEU A 1 96 ? 26.465 7.547 25.632 1.00 58.41 96 LEU A O 1
#

Radius of gyration: 16.42 Å; chains: 1; bounding box: 43×22×62 Å

Secondary structure (DSSP, 8-state):
--------------B-TTT--B--STTTTTPPTTSEEEEE-TTT--EEEEEEEE-TTT--EEEEEES-HHHHHT---TTT----------------

pLDDT: mean 76.55, std 16.42, range [39.09, 93.62]

Organism: NCBI:txid1324617